Protein AF-A0A136N5D8-F1 (afdb_monomer)

Solvent-accessible surface area (backbone atoms only — not comparable to full-atom values): 2255 Å² total; per-residue (Å²): 94,84,41,81,42,78,37,91,46,63,90,51,88,48,74,69,32,55,48,52,52,55,49,50,58,61,49,46,74,76,27,56,63,47,80,45,104

Nearest PDB stru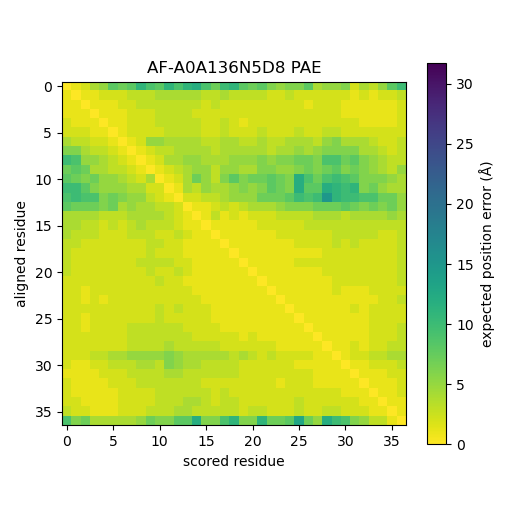ctures (foldseek):
  8jjt-assembly3_B  TM=6.213E-01  e=3.001E+00  Variovorax paradoxus
  8jjq-assembly3_B  TM=6.185E-01  e=3.459E+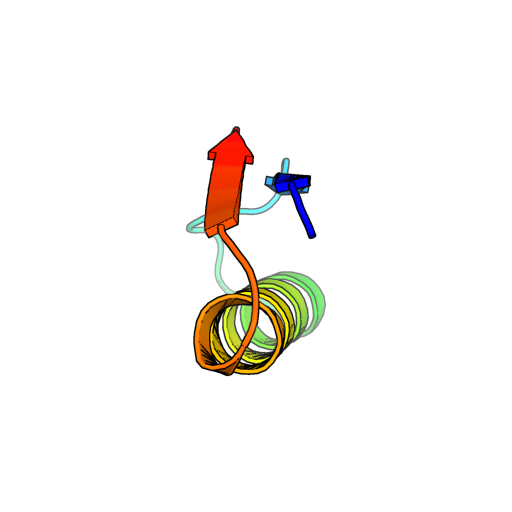00  Variovorax paradoxus
  7v8k-assembly1_B  TM=3.283E-01  e=9.352E+00  Toxoplasma gondii

Radius of gyration: 9.68 Å; Cα contacts (8 Å, |Δi|>4): 41; chains: 1; bounding box: 20×12×25 Å

Secondary structure (DSSP, 8-state):
-EEEEE-TTTT--SHHHHHHHHHHHHHHTTSEEEEE-

Sequence (37 aa):
MKIAFLSPFYPFRGGIAQFGDSLYLALAKNNEVKAFT

Mean predicted aligned error: 2.88 Å

Structure (mmCIF, N/CA/C/O backbone):
data_AF-A0A136N5D8-F1
#
_entry.id   AF-A0A136N5D8-F1
#
loop_
_atom_site.group_PDB
_atom_site.id
_atom_site.type_symbol
_atom_site.label_atom_id
_atom_site.label_alt_id
_atom_site.label_comp_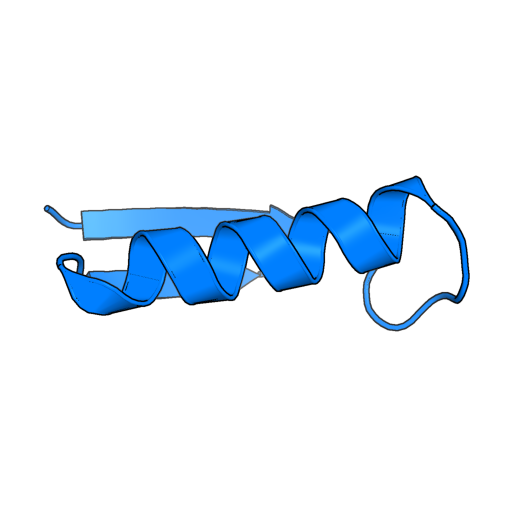id
_atom_site.label_asym_id
_atom_site.label_entity_id
_atom_site.label_seq_id
_atom_site.pdbx_PDB_ins_code
_atom_site.Cartn_x
_atom_site.Cartn_y
_atom_site.Ca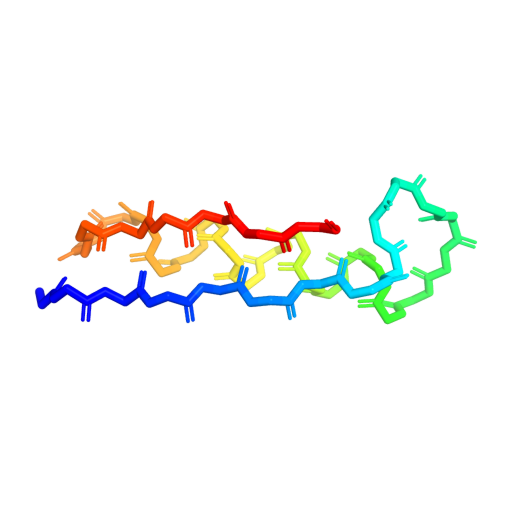rtn_z
_atom_site.occupancy
_atom_site.B_iso_or_equiv
_atom_site.auth_seq_id
_atom_site.auth_comp_id
_atom_site.auth_asym_id
_atom_site.auth_atom_id
_atom_site.pdbx_PDB_model_num
ATOM 1 N N . MET A 1 1 ? -8.059 2.954 12.941 1.00 92.62 1 MET A N 1
ATOM 2 C CA . MET A 1 1 ? -8.261 4.294 12.331 1.00 92.62 1 MET A CA 1
ATOM 3 C C . MET A 1 1 ? -8.780 4.114 10.903 1.00 92.62 1 MET A C 1
ATOM 5 O O . MET A 1 1 ? -8.605 3.020 10.376 1.00 92.62 1 MET A O 1
ATOM 9 N N . LYS A 1 2 ? -9.429 5.114 10.288 1.00 96.25 2 LYS A N 1
ATOM 10 C CA . LYS A 1 2 ? -9.870 5.035 8.879 1.00 96.25 2 LYS A CA 1
ATOM 11 C C . LYS A 1 2 ? -8.813 5.662 7.973 1.00 96.25 2 LYS A C 1
ATOM 13 O O . LYS A 1 2 ? -8.427 6.803 8.217 1.00 96.25 2 LYS A O 1
ATOM 18 N N . ILE A 1 3 ? -8.334 4.925 6.972 1.00 96.69 3 ILE A N 1
ATOM 19 C CA . ILE A 1 3 ? -7.228 5.343 6.097 1.00 96.69 3 ILE A CA 1
ATOM 20 C C . ILE A 1 3 ? -7.652 5.203 4.632 1.00 96.69 3 ILE A C 1
ATOM 22 O O . ILE A 1 3 ? -8.073 4.132 4.201 1.00 96.69 3 ILE A O 1
ATOM 26 N N . ALA A 1 4 ? -7.506 6.279 3.859 1.00 96.56 4 ALA A N 1
ATOM 27 C CA . ALA A 1 4 ? -7.598 6.241 2.403 1.00 96.56 4 ALA A CA 1
ATOM 28 C C . ALA A 1 4 ? -6.191 6.074 1.815 1.00 96.56 4 ALA A C 1
ATOM 30 O O . ALA A 1 4 ? -5.293 6.848 2.144 1.00 96.56 4 ALA A O 1
ATOM 31 N N . PHE A 1 5 ? -5.997 5.065 0.969 1.00 94.50 5 PHE A N 1
ATOM 32 C CA . PHE A 1 5 ? -4.698 4.718 0.397 1.00 94.50 5 PHE A CA 1
ATOM 33 C C . PHE A 1 5 ? -4.739 4.866 -1.126 1.00 94.50 5 PHE A C 1
ATOM 35 O O . PHE A 1 5 ? -5.330 4.034 -1.805 1.00 94.50 5 PHE A O 1
ATOM 42 N N . LEU A 1 6 ? -4.152 5.939 -1.662 1.00 94.25 6 LEU A N 1
ATOM 43 C CA . LEU A 1 6 ? -4.107 6.202 -3.103 1.00 94.25 6 LEU A CA 1
ATOM 44 C C . LEU A 1 6 ? -2.793 5.680 -3.693 1.00 94.25 6 LEU A C 1
ATOM 46 O O . LEU A 1 6 ? -1.722 6.152 -3.313 1.00 94.25 6 LEU A O 1
ATOM 50 N N . SER A 1 7 ? -2.880 4.750 -4.642 1.00 89.38 7 SER A N 1
ATOM 51 C CA . SER A 1 7 ? -1.727 4.237 -5.381 1.00 89.38 7 SER A CA 1
ATOM 52 C C . SER A 1 7 ? -1.942 4.414 -6.887 1.00 89.38 7 SER A C 1
ATOM 54 O O . SER A 1 7 ? -2.528 3.538 -7.516 1.00 89.38 7 SER A O 1
ATOM 56 N N . PRO A 1 8 ? -1.418 5.490 -7.505 1.00 87.06 8 PRO A N 1
ATOM 57 C CA . PRO A 1 8 ? -1.513 5.685 -8.958 1.00 87.06 8 PRO A CA 1
ATOM 58 C C . PRO A 1 8 ? -0.633 4.693 -9.739 1.00 87.06 8 PRO A C 1
ATOM 60 O O . PRO A 1 8 ? -0.601 4.703 -10.967 1.00 87.06 8 PRO A O 1
ATOM 63 N N . PHE A 1 9 ? 0.133 3.867 -9.020 1.00 83.25 9 PHE A N 1
ATOM 64 C CA . PHE A 1 9 ? 1.088 2.923 -9.578 1.00 83.25 9 PHE A CA 1
ATOM 65 C C . PHE A 1 9 ? 0.632 1.460 -9.459 1.00 83.25 9 PHE A C 1
ATOM 67 O O . PHE A 1 9 ? 1.369 0.566 -9.866 1.00 83.25 9 PHE A O 1
ATOM 74 N N 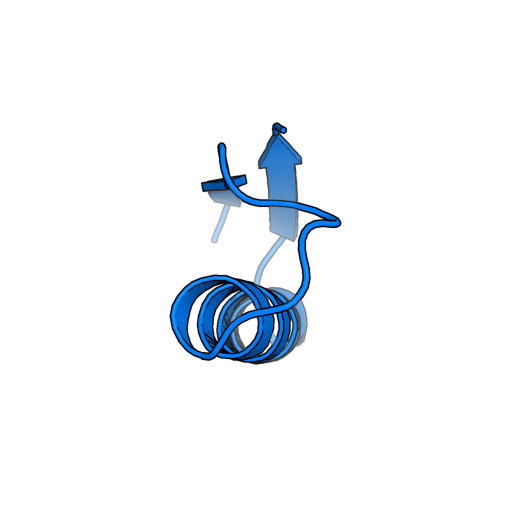. TYR A 1 10 ? -0.545 1.174 -8.901 1.00 79.69 10 TYR A N 1
ATOM 75 C CA . TYR A 1 10 ? -1.076 -0.190 -8.866 1.00 79.69 10 TYR A CA 1
ATOM 76 C C . TYR A 1 10 ? -1.789 -0.525 -10.197 1.00 79.69 10 TYR A C 1
ATOM 78 O O . TYR A 1 10 ? -2.463 0.346 -10.738 1.00 79.69 10 TYR A O 1
ATOM 86 N N . PRO A 1 11 ? -1.674 -1.744 -10.769 1.00 77.88 11 PRO A N 1
ATOM 87 C CA . PRO A 1 11 ? -0.857 -2.893 -10.372 1.00 77.88 11 PRO A CA 1
ATOM 88 C C . PRO A 1 11 ? 0.478 -2.957 -11.148 1.00 77.88 11 PRO A C 1
ATOM 90 O O . PRO A 1 11 ? 0.925 -4.041 -11.540 1.00 77.88 11 PRO A O 1
ATOM 93 N N . PHE A 1 12 ? 1.105 -1.817 -11.460 1.00 85.88 12 PHE A N 1
ATOM 94 C CA . PHE A 1 12 ? 2.372 -1.818 -12.196 1.00 85.88 12 PHE A CA 1
ATOM 95 C C . PHE A 1 12 ? 3.476 -2.514 -11.391 1.00 85.88 12 PHE A C 1
ATOM 97 O O . PHE A 1 12 ? 3.428 -2.634 -10.168 1.00 85.88 12 PHE A O 1
ATOM 104 N N . ARG A 1 13 ? 4.505 -2.998 -12.089 1.00 80.31 13 ARG A N 1
ATOM 105 C CA . ARG A 1 13 ? 5.620 -3.719 -11.468 1.00 80.31 13 ARG A CA 1
ATOM 106 C C . ARG A 1 13 ? 6.822 -2.791 -11.335 1.00 80.31 13 ARG A C 1
ATOM 108 O O . ARG A 1 13 ? 7.371 -2.335 -12.330 1.00 80.31 13 ARG A O 1
ATOM 115 N N . GLY A 1 14 ? 7.215 -2.513 -10.096 1.00 88.50 14 GLY A N 1
ATOM 116 C CA . GLY A 1 14 ? 8.355 -1.669 -9.742 1.00 88.50 14 GLY A CA 1
ATOM 117 C C . GLY A 1 14 ? 8.480 -1.542 -8.225 1.00 88.50 14 GLY A C 1
ATOM 118 O O . GLY A 1 14 ? 7.526 -1.832 -7.501 1.00 88.50 14 GLY A O 1
ATOM 119 N N . GLY A 1 15 ? 9.643 -1.105 -7.734 1.00 92.81 15 GLY A N 1
ATOM 120 C CA . GLY A 1 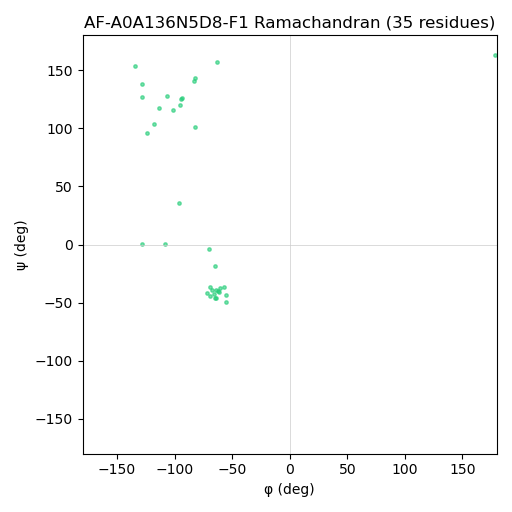15 ? 9.906 -1.032 -6.289 1.00 92.81 15 GLY A CA 1
ATOM 121 C C . GLY A 1 15 ? 8.887 -0.173 -5.533 1.00 92.81 15 GLY A C 1
ATOM 122 O O . GLY A 1 15 ? 8.457 -0.543 -4.445 1.00 92.81 15 GLY A O 1
ATOM 123 N N . ILE A 1 16 ? 8.422 0.922 -6.145 1.00 91.75 16 ILE A N 1
ATOM 124 C CA . ILE A 1 16 ? 7.433 1.815 -5.526 1.00 91.75 16 ILE A CA 1
ATOM 125 C C . ILE A 1 16 ? 6.049 1.162 -5.403 1.00 91.75 16 ILE A C 1
ATOM 127 O O . ILE A 1 16 ? 5.378 1.332 -4.389 1.00 91.75 16 ILE A O 1
ATOM 131 N N . ALA A 1 17 ? 5.649 0.359 -6.394 1.00 92.31 17 ALA A N 1
ATOM 132 C CA . ALA A 1 17 ? 4.381 -0.361 -6.374 1.00 92.31 17 ALA A CA 1
ATOM 133 C C . ALA A 1 17 ? 4.415 -1.514 -5.358 1.00 92.31 17 ALA A C 1
ATOM 135 O O . ALA A 1 17 ? 3.480 -1.664 -4.578 1.00 92.31 17 ALA A O 1
ATOM 136 N N . GLN A 1 18 ? 5.523 -2.264 -5.289 1.00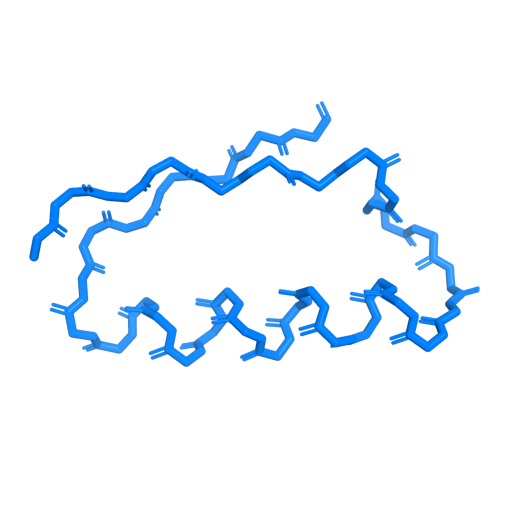 92.38 18 GLN A N 1
ATOM 137 C CA . GLN A 1 18 ? 5.722 -3.325 -4.288 1.00 92.38 18 GLN A CA 1
ATOM 138 C C . GLN A 1 18 ? 5.761 -2.781 -2.853 1.00 92.38 18 GLN A C 1
ATOM 140 O O . GLN A 1 18 ? 5.209 -3.392 -1.934 1.00 92.38 18 GLN A O 1
ATOM 145 N N . PHE A 1 19 ? 6.392 -1.619 -2.653 1.00 93.44 19 PHE A N 1
ATOM 146 C CA . PHE A 1 19 ? 6.369 -0.925 -1.369 1.00 93.44 19 PHE A CA 1
ATOM 147 C C . PHE A 1 19 ? 4.950 -0.480 -1.002 1.00 93.44 19 PHE A C 1
ATOM 149 O O . PHE A 1 19 ? 4.519 -0.716 0.124 1.00 93.44 19 PHE A O 1
ATOM 156 N N . GLY A 1 20 ? 4.213 0.111 -1.950 1.00 93.44 20 GLY A N 1
ATOM 157 C CA . GLY A 1 20 ? 2.816 0.499 -1.752 1.00 93.44 20 GLY A CA 1
ATOM 158 C C . GLY A 1 20 ? 1.940 -0.677 -1.311 1.00 93.44 20 GLY A C 1
ATOM 159 O O . GLY A 1 20 ? 1.180 -0.545 -0.354 1.00 93.44 20 GLY A O 1
ATOM 160 N N . ASP A 1 21 ? 2.120 -1.843 -1.931 1.00 93.38 21 ASP A N 1
ATOM 161 C CA . ASP A 1 21 ? 1.407 -3.078 -1.583 1.00 93.38 21 ASP A CA 1
ATOM 162 C C . ASP A 1 21 ? 1.771 -3.572 -0.170 1.00 93.38 21 ASP A C 1
ATOM 164 O O . ASP A 1 21 ? 0.906 -3.856 0.661 1.00 93.38 21 ASP A O 1
ATOM 168 N N . SER A 1 22 ? 3.068 -3.582 0.153 1.00 95.06 22 SER A N 1
ATOM 169 C CA . SER A 1 22 ? 3.566 -3.971 1.482 1.00 95.06 22 SER A CA 1
ATOM 170 C C . SER A 1 22 ? 3.047 -3.041 2.583 1.00 95.06 22 SER A C 1
ATOM 172 O O . SER A 1 22 ? 2.672 -3.493 3.669 1.00 95.06 22 SER A O 1
ATOM 174 N N . LEU A 1 23 ? 2.995 -1.739 2.299 1.00 95.19 23 LEU A N 1
ATOM 175 C CA . LEU A 1 23 ? 2.491 -0.722 3.212 1.00 95.19 23 LEU A CA 1
ATOM 176 C C . LEU A 1 23 ? 0.977 -0.850 3.409 1.00 95.19 23 LEU A C 1
ATOM 178 O O . LEU A 1 23 ? 0.514 -0.807 4.550 1.00 95.19 23 LEU A O 1
ATOM 182 N N . TYR A 1 24 ? 0.214 -1.061 2.333 1.00 95.31 24 TYR A N 1
ATOM 183 C CA . TYR A 1 24 ? -1.225 -1.318 2.407 1.00 95.31 24 TYR A CA 1
ATOM 184 C C . TYR A 1 24 ? -1.525 -2.515 3.320 1.00 95.31 24 TYR A C 1
ATOM 186 O O . TYR A 1 24 ? -2.315 -2.392 4.260 1.00 95.31 24 TYR A O 1
ATOM 194 N N . LEU A 1 25 ? -0.827 -3.639 3.116 1.00 95.62 25 LEU A N 1
ATOM 195 C CA . LEU A 1 25 ? -0.982 -4.842 3.937 1.00 95.62 2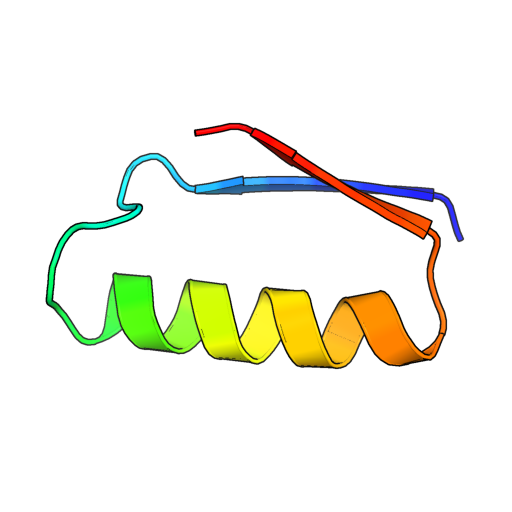5 LEU A CA 1
ATOM 196 C C . LEU A 1 25 ? -0.625 -4.596 5.407 1.00 95.62 25 LEU A C 1
ATOM 198 O O . LEU A 1 25 ? -1.318 -5.082 6.299 1.00 95.62 25 LEU A O 1
ATOM 202 N N . ALA A 1 26 ? 0.441 -3.840 5.682 1.00 97.19 26 ALA A N 1
ATOM 203 C CA . ALA A 1 26 ? 0.832 -3.506 7.049 1.00 97.19 26 ALA A CA 1
ATOM 204 C C . ALA A 1 26 ? -0.212 -2.620 7.750 1.00 97.19 26 ALA A C 1
ATOM 206 O O . ALA A 1 26 ? -0.550 -2.871 8.909 1.00 97.19 26 ALA A O 1
ATOM 207 N N . LEU A 1 27 ? -0.751 -1.619 7.049 1.00 96.44 27 LEU A N 1
ATOM 208 C CA . LEU A 1 27 ? -1.774 -0.717 7.579 1.00 96.44 27 LEU A CA 1
ATOM 209 C C . LEU A 1 27 ? -3.100 -1.444 7.829 1.00 96.44 27 LEU A C 1
ATOM 211 O O . LEU A 1 27 ? -3.725 -1.208 8.866 1.00 96.44 27 LEU A O 1
ATOM 215 N N . ALA A 1 28 ? -3.488 -2.360 6.937 1.00 96.75 28 ALA A N 1
ATOM 216 C CA . ALA A 1 28 ? -4.730 -3.128 7.021 1.00 96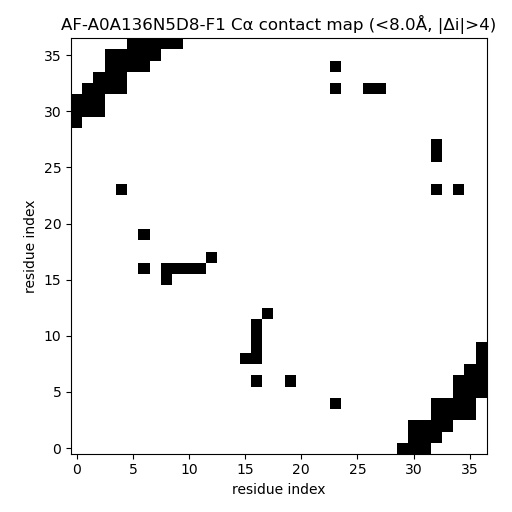.75 28 ALA A CA 1
ATOM 217 C C . ALA A 1 28 ? -4.800 -4.075 8.234 1.00 96.75 28 ALA A C 1
ATOM 219 O O . ALA A 1 28 ? -5.892 -4.466 8.633 1.00 96.75 28 ALA A O 1
ATOM 220 N N . LYS A 1 29 ? -3.666 -4.410 8.872 1.00 97.62 29 LYS A N 1
ATOM 221 C CA . LYS A 1 29 ? -3.644 -5.276 10.070 1.00 97.62 29 LYS A CA 1
ATOM 222 C C . LYS A 1 29 ? -4.431 -4.701 11.246 1.00 97.62 29 LYS A C 1
ATOM 224 O O . LYS A 1 29 ? -5.046 -5.453 11.989 1.00 97.62 29 LYS A O 1
ATOM 229 N N . ASN A 1 30 ? -4.383 -3.381 11.424 1.00 97.56 30 ASN A N 1
ATOM 230 C CA . ASN A 1 30 ? -4.938 -2.699 12.599 1.00 97.56 30 ASN A CA 1
ATOM 231 C C . ASN A 1 30 ? -5.881 -1.543 12.231 1.00 97.56 30 ASN A C 1
ATOM 233 O O . ASN A 1 30 ? -6.374 -0.833 13.110 1.00 97.56 30 ASN A O 1
ATOM 237 N N . ASN A 1 31 ? -6.097 -1.294 10.937 1.00 97.50 31 ASN A N 1
ATOM 238 C CA . ASN A 1 31 ? -6.873 -0.158 10.454 1.00 97.50 31 ASN A CA 1
ATOM 239 C C . ASN A 1 31 ? -7.860 -0.576 9.374 1.00 97.50 31 ASN A C 1
ATOM 241 O O . ASN A 1 31 ? -7.630 -1.520 8.625 1.00 97.50 31 ASN A O 1
ATOM 245 N N . GLU A 1 32 ? -8.934 0.198 9.260 1.00 97.25 32 GLU A N 1
ATOM 246 C CA . GLU A 1 32 ? -9.858 0.112 8.138 1.00 97.25 32 GLU A CA 1
ATOM 247 C C . GLU A 1 32 ? -9.253 0.922 6.985 1.00 97.25 32 GLU A C 1
ATOM 249 O O . GLU A 1 32 ? -9.256 2.158 7.006 1.00 97.25 32 GLU A O 1
ATOM 254 N N . VAL A 1 33 ? -8.651 0.221 6.022 1.00 97.00 33 VAL A N 1
ATOM 255 C CA . VAL A 1 33 ? -7.959 0.829 4.880 1.00 97.00 33 VAL A CA 1
ATOM 256 C C . VAL A 1 33 ? -8.798 0.649 3.622 1.00 97.00 33 VAL A C 1
ATOM 258 O O . VAL A 1 33 ? -9.180 -0.468 3.282 1.00 97.00 33 VAL A O 1
ATOM 261 N N . LYS A 1 34 ? -9.055 1.745 2.906 1.00 96.69 34 LYS A N 1
ATOM 262 C CA . LYS A 1 34 ? -9.704 1.732 1.591 1.00 96.69 34 LYS A CA 1
ATOM 263 C C . LYS A 1 34 ? -8.713 2.187 0.527 1.00 96.69 34 LYS A C 1
ATOM 265 O O . LYS A 1 34 ? -8.237 3.321 0.577 1.00 96.69 34 LYS A O 1
ATOM 270 N N . ALA A 1 35 ? -8.414 1.301 -0.418 1.00 94.12 35 ALA A N 1
ATOM 271 C CA . ALA A 1 35 ? -7.527 1.599 -1.533 1.00 94.12 35 ALA A CA 1
ATOM 272 C C . ALA A 1 35 ? -8.261 2.330 -2.669 1.00 94.12 35 ALA A C 1
ATOM 274 O O . ALA A 1 35 ? -9.422 2.037 -2.964 1.00 94.12 35 ALA A O 1
ATOM 275 N N . PHE A 1 36 ? -7.555 3.258 -3.306 1.00 93.25 36 PHE A N 1
ATOM 276 C CA . PHE A 1 36 ? -7.935 3.959 -4.526 1.00 93.25 36 PHE A CA 1
ATOM 277 C C . PHE A 1 36 ? -6.769 3.836 -5.508 1.00 93.25 36 PHE A C 1
ATOM 279 O O . PHE A 1 36 ? -5.609 3.938 -5.102 1.00 93.25 36 PHE A O 1
ATOM 286 N N . THR A 1 37 ? -7.072 3.591 -6.775 1.00 83.31 37 THR A N 1
ATOM 287 C CA . THR A 1 37 ? -6.084 3.352 -7.829 1.00 83.31 37 THR A CA 1
ATOM 288 C C . THR A 1 37 ? -6.417 4.164 -9.060 1.00 83.31 37 THR A C 1
ATOM 290 O O . THR A 1 37 ? -7.622 4.442 -9.260 1.00 83.31 37 THR A O 1
#

Foldseek 3Di:
DEEEQEDPCPPPDDPVNVVSVVVQVVCVVPYRYDYDD

pLDDT: mean 92.38, std 5.4, range [77.88, 97.62]